Protein AF-A0A7C4VN11-F1 (afdb_monomer_lite)

Secondary structure (DSSP, 8-state):
-PPPPHHHHHHHHHHHHHHHHHTT-HHHHHHHHHHHGGGGGS-THHHHHHGGGG--TTS-HHHHHHHHHSHHHHHHHHHHHH-GGG---SPPP----

Structure (mmCIF, N/CA/C/O backbone):
data_AF-A0A7C4VN11-F1
#
_entry.id   AF-A0A7C4VN11-F1
#
loop_
_atom_site.group_PDB
_atom_site.id
_atom_site.type_symbol
_atom_site.label_atom_id
_atom_site.label_alt_id
_atom_site.label_comp_id
_atom_site.label_asym_id
_atom_site.label_entity_id
_atom_site.label_seq_id
_atom_site.pdbx_PDB_ins_code
_atom_site.Cartn_x
_atom_site.Cartn_y
_atom_site.Cartn_z
_atom_site.occupancy
_atom_site.B_iso_or_equiv
_atom_site.auth_seq_id
_atom_site.auth_comp_id
_atom_site.auth_asym_id
_atom_site.auth_atom_id
_atom_site.pdbx_PDB_model_num
ATOM 1 N N . MET A 1 1 ? 18.620 10.778 5.857 1.00 48.56 1 MET A N 1
ATOM 2 C CA . MET A 1 1 ? 17.554 10.151 5.047 1.00 48.56 1 MET A CA 1
ATOM 3 C C . MET A 1 1 ? 16.344 11.067 5.097 1.00 48.56 1 MET A C 1
ATOM 5 O O . MET A 1 1 ? 15.922 11.420 6.187 1.00 48.56 1 MET A O 1
ATOM 9 N N . GLU A 1 2 ? 15.859 11.517 3.946 1.00 55.81 2 GLU A N 1
ATOM 10 C CA . GLU A 1 2 ? 14.733 12.455 3.830 1.00 55.81 2 GLU A CA 1
ATOM 11 C C . GLU A 1 2 ? 13.413 11.759 4.211 1.00 55.81 2 GLU A C 1
ATOM 13 O O . GLU A 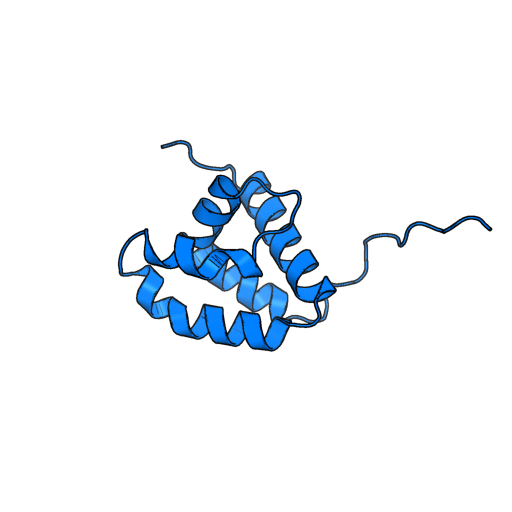1 2 ? 13.086 10.709 3.641 1.00 55.81 2 GLU A O 1
ATOM 18 N N . ASN A 1 3 ? 12.705 12.304 5.206 1.00 67.19 3 ASN A N 1
ATOM 19 C CA . ASN A 1 3 ? 11.386 11.833 5.631 1.00 67.19 3 ASN A CA 1
ATOM 20 C C . ASN A 1 3 ? 10.320 12.413 4.692 1.00 67.19 3 ASN A C 1
ATOM 22 O O . ASN A 1 3 ? 10.240 13.627 4.544 1.00 67.19 3 ASN A O 1
ATOM 26 N N . LEU A 1 4 ? 9.505 11.547 4.082 1.00 80.38 4 LEU A N 1
ATOM 27 C CA . LEU A 1 4 ? 8.309 11.953 3.334 1.00 80.38 4 LEU A CA 1
ATOM 28 C C . LEU A 1 4 ? 7.324 12.660 4.269 1.00 80.38 4 LEU A C 1
ATOM 30 O O . LEU A 1 4 ? 7.117 12.201 5.397 1.00 80.38 4 LEU A O 1
ATOM 34 N N . SER A 1 5 ? 6.678 13.722 3.787 1.00 88.38 5 SER A N 1
ATOM 35 C CA . SER A 1 5 ? 5.554 14.315 4.511 1.00 88.38 5 SER A CA 1
ATOM 36 C C . SER A 1 5 ? 4.376 13.334 4.591 1.00 88.38 5 SER A C 1
ATOM 38 O O . SER A 1 5 ? 4.266 12.373 3.816 1.00 88.38 5 SER A O 1
ATOM 40 N N . GLN A 1 6 ? 3.471 13.568 5.544 1.00 87.75 6 GLN A N 1
ATOM 41 C CA . GLN A 1 6 ? 2.260 12.759 5.690 1.00 87.75 6 GLN A CA 1
ATOM 42 C C . GLN A 1 6 ? 1.377 12.839 4.434 1.00 87.75 6 GLN A C 1
ATOM 44 O O . GLN A 1 6 ? 0.888 11.814 3.965 1.00 87.75 6 GLN A O 1
ATOM 49 N N . GLU A 1 7 ? 1.250 14.029 3.841 1.00 89.25 7 GLU A N 1
ATOM 50 C CA . GLU A 1 7 ? 0.466 14.253 2.622 1.00 89.25 7 GLU A CA 1
ATOM 51 C C . GLU A 1 7 ? 1.038 13.481 1.420 1.00 89.25 7 GLU A C 1
ATOM 53 O O . GLU A 1 7 ? 0.306 12.824 0.679 1.00 89.25 7 GLU A O 1
ATOM 58 N N . GLU A 1 8 ? 2.358 13.513 1.223 1.00 89.31 8 GLU A N 1
ATOM 59 C CA . GLU A 1 8 ? 3.008 12.764 0.141 1.00 89.31 8 GLU A CA 1
ATOM 60 C C . GLU A 1 8 ? 2.883 11.254 0.336 1.00 89.31 8 GLU A C 1
ATOM 62 O O . GLU A 1 8 ? 2.627 10.520 -0.622 1.00 89.31 8 GLU A O 1
ATOM 67 N N . THR A 1 9 ? 3.028 10.792 1.581 1.00 90.75 9 THR A N 1
ATOM 68 C CA . THR A 1 9 ? 2.842 9.384 1.944 1.00 90.75 9 THR A CA 1
ATOM 69 C C . THR A 1 9 ? 1.431 8.923 1.584 1.00 90.75 9 THR A C 1
ATOM 71 O O . THR A 1 9 ? 1.266 7.902 0.916 1.00 90.75 9 THR A O 1
ATOM 74 N N . GLU A 1 10 ? 0.415 9.704 1.950 1.00 92.12 10 GLU A N 1
ATOM 75 C CA . GLU A 1 10 ? -0.979 9.398 1.642 1.00 92.12 10 GLU A CA 1
ATOM 76 C C . GLU A 1 10 ? -1.256 9.389 0.131 1.00 92.12 10 GLU A C 1
ATOM 78 O O . GLU A 1 10 ? -1.897 8.463 -0.374 1.00 92.12 10 GLU A O 1
ATOM 83 N N . LYS A 1 11 ? -0.717 10.360 -0.622 1.00 91.62 11 LYS A N 1
ATOM 84 C CA . LYS A 1 11 ? -0.818 10.384 -2.092 1.00 91.62 11 LYS A CA 1
ATOM 85 C C . LYS A 1 11 ? -0.256 9.109 -2.720 1.00 91.62 11 LYS A C 1
ATOM 87 O O . LYS A 1 11 ? -0.865 8.557 -3.636 1.00 91.62 11 LYS A O 1
ATOM 92 N N . ILE A 1 12 ? 0.893 8.633 -2.245 1.00 91.19 12 ILE A N 1
ATOM 93 C CA . ILE A 1 12 ? 1.517 7.404 -2.752 1.00 91.19 12 ILE A CA 1
ATOM 94 C C . ILE A 1 12 ? 0.672 6.177 -2.391 1.00 91.19 12 ILE A C 1
ATOM 96 O O . ILE A 1 12 ? 0.419 5.347 -3.263 1.00 91.19 12 ILE A O 1
ATOM 100 N N . ILE A 1 13 ? 0.190 6.082 -1.148 1.00 92.19 13 ILE A N 1
ATOM 101 C CA . ILE A 1 13 ? -0.711 5.007 -0.700 1.00 92.19 13 ILE A CA 1
ATOM 102 C C . ILE A 1 13 ? -1.950 4.932 -1.597 1.00 92.19 13 ILE A C 1
ATOM 104 O O . ILE A 1 13 ? -2.288 3.854 -2.086 1.00 92.19 13 ILE A O 1
ATOM 108 N N . ASN A 1 14 ? -2.600 6.067 -1.862 1.00 92.44 14 ASN A N 1
ATOM 109 C CA . ASN A 1 14 ? -3.797 6.108 -2.700 1.00 92.44 14 ASN A CA 1
ATOM 110 C C . ASN A 1 14 ? -3.496 5.650 -4.135 1.00 92.44 14 ASN A C 1
ATOM 112 O O . ASN A 1 14 ? -4.226 4.815 -4.661 1.00 92.44 14 ASN A O 1
ATOM 116 N N . LYS A 1 15 ? -2.371 6.080 -4.726 1.00 91.19 15 LYS A N 1
ATOM 117 C CA . LYS A 1 15 ? -1.938 5.604 -6.053 1.00 91.19 15 LYS A CA 1
ATOM 118 C C . LYS A 1 15 ? -1.695 4.094 -6.096 1.00 91.19 15 LYS A C 1
ATOM 120 O O . LYS A 1 15 ? -2.041 3.456 -7.086 1.00 91.19 15 LYS A O 1
ATOM 125 N N . ILE A 1 16 ? -1.098 3.515 -5.050 1.00 90.31 16 ILE A N 1
ATOM 126 C CA . ILE A 1 16 ? -0.898 2.059 -4.948 1.00 90.31 16 ILE A CA 1
ATOM 127 C C . ILE A 1 16 ? -2.255 1.351 -4.915 1.00 90.31 16 ILE A C 1
ATOM 129 O O . ILE A 1 16 ? -2.478 0.413 -5.677 1.00 90.31 16 ILE A O 1
ATOM 133 N N . VAL A 1 17 ? -3.181 1.822 -4.077 1.00 92.06 17 VAL A N 1
ATOM 134 C CA . VAL A 1 17 ? -4.528 1.247 -3.944 1.00 92.06 17 VAL A CA 1
ATOM 135 C C . VAL A 1 17 ? -5.300 1.322 -5.264 1.00 92.06 17 VAL A C 1
ATOM 137 O O . VAL A 1 17 ? -5.873 0.323 -5.696 1.00 92.06 17 VAL A O 1
ATOM 140 N N . GLU A 1 18 ? -5.296 2.477 -5.929 1.00 91.75 18 GLU A N 1
ATOM 141 C CA . GLU A 1 18 ? -5.933 2.671 -7.236 1.00 91.75 18 GLU A CA 1
ATOM 142 C C . GLU A 1 18 ? -5.331 1.756 -8.301 1.00 91.75 18 GLU A C 1
ATOM 144 O O . GLU A 1 18 ? -6.066 1.101 -9.041 1.00 91.75 18 GLU A O 1
ATOM 149 N N . TYR A 1 19 ? -4.001 1.659 -8.349 1.00 90.25 19 TYR A N 1
ATOM 150 C CA . TYR A 1 19 ? -3.310 0.784 -9.285 1.00 90.25 19 TYR A CA 1
ATOM 151 C C . TYR A 1 19 ? -3.700 -0.683 -9.071 1.00 90.25 19 TYR A C 1
ATOM 153 O O . TYR A 1 19 ? -4.126 -1.347 -10.015 1.00 90.25 19 TYR A O 1
ATOM 161 N N . VAL A 1 20 ? -3.644 -1.174 -7.833 1.00 90.38 20 VAL A N 1
ATOM 162 C CA . VAL A 1 20 ? -4.008 -2.556 -7.486 1.00 90.38 20 VAL A CA 1
ATOM 163 C C . VAL A 1 20 ? -5.471 -2.857 -7.837 1.00 90.38 20 VAL A C 1
ATOM 165 O O . VAL A 1 20 ? -5.751 -3.896 -8.440 1.00 90.38 20 VAL A O 1
ATOM 168 N N . ARG A 1 21 ? -6.394 -1.929 -7.549 1.00 90.25 21 ARG A N 1
ATOM 169 C CA . ARG A 1 21 ? -7.812 -2.053 -7.928 1.00 90.25 21 ARG A CA 1
ATOM 170 C C . ARG A 1 21 ? -8.024 -2.049 -9.437 1.00 90.25 21 ARG A C 1
ATOM 172 O O . ARG A 1 21 ? -8.786 -2.861 -9.953 1.00 90.25 21 ARG A O 1
ATOM 179 N N . SER A 1 22 ? -7.306 -1.198 -10.174 1.00 89.81 22 SER A N 1
ATOM 180 C CA . SER A 1 22 ? -7.377 -1.167 -11.644 1.00 89.81 22 SER A CA 1
ATOM 181 C C . SER A 1 22 ? -6.992 -2.510 -12.276 1.00 89.81 22 SER A C 1
ATOM 183 O O . SER A 1 22 ? -7.472 -2.860 -13.354 1.00 89.81 22 SER A O 1
ATOM 185 N N . LYS A 1 23 ? -6.149 -3.284 -11.583 1.00 88.25 23 LYS A N 1
ATOM 186 C CA . LYS A 1 23 ? -5.701 -4.615 -11.993 1.00 88.25 23 LYS A CA 1
ATOM 187 C C . LYS A 1 23 ? -6.599 -5.750 -11.489 1.00 88.25 23 LYS A C 1
ATOM 189 O O . LYS A 1 23 ? -6.420 -6.869 -11.958 1.00 88.25 23 LYS A O 1
ATOM 194 N N . LYS A 1 24 ? -7.571 -5.484 -10.604 1.00 89.94 24 LYS A N 1
ATOM 195 C CA . LYS A 1 24 ? -8.480 -6.483 -9.999 1.00 89.94 24 LYS A CA 1
ATOM 196 C C . LYS A 1 24 ? -7.743 -7.637 -9.297 1.00 89.94 24 LYS A C 1
ATOM 198 O O . LYS A 1 24 ? -8.147 -8.796 -9.390 1.00 89.94 24 LYS A O 1
ATOM 203 N N . ILE A 1 25 ? -6.620 -7.325 -8.646 1.00 89.75 25 ILE A N 1
ATOM 204 C CA . ILE A 1 25 ? -5.751 -8.290 -7.946 1.00 89.75 25 ILE A CA 1
ATOM 205 C C . ILE A 1 25 ? -5.701 -8.045 -6.431 1.00 89.75 25 ILE A C 1
ATOM 207 O O . ILE A 1 25 ? -4.787 -8.518 -5.761 1.00 89.75 25 ILE A O 1
ATOM 211 N N . GLU A 1 26 ? -6.669 -7.321 -5.866 1.00 91.50 26 GLU A N 1
ATOM 212 C CA . GLU A 1 26 ? -6.690 -6.902 -4.460 1.00 91.50 26 GLU A CA 1
ATOM 213 C C . GLU A 1 26 ? -6.496 -8.084 -3.510 1.00 91.50 26 GLU A C 1
ATOM 215 O O . GLU A 1 26 ? -5.676 -8.005 -2.603 1.00 91.50 26 GLU A O 1
ATOM 220 N N . GLY A 1 27 ? -7.194 -9.201 -3.742 1.00 89.88 27 GLY A N 1
ATOM 221 C CA . GLY A 1 27 ? -7.082 -10.397 -2.901 1.00 89.88 27 GLY A CA 1
ATOM 222 C C . GLY A 1 27 ? -5.674 -11.001 -2.894 1.00 89.88 27 GLY A C 1
ATOM 223 O O . GLY A 1 27 ? -5.158 -11.337 -1.830 1.00 89.88 27 GLY A O 1
ATOM 224 N N . LEU A 1 28 ? -5.027 -11.076 -4.063 1.00 88.50 28 LEU A N 1
ATOM 225 C CA . LEU A 1 28 ? -3.650 -11.562 -4.193 1.00 88.50 28 LEU A CA 1
ATOM 226 C C . LEU A 1 28 ? -2.665 -10.622 -3.488 1.00 88.50 28 LEU A C 1
ATOM 228 O O . LEU A 1 28 ? -1.777 -11.075 -2.769 1.00 88.50 28 LEU A O 1
ATOM 232 N N . VAL A 1 29 ? -2.852 -9.313 -3.666 1.00 88.19 29 VAL A N 1
ATOM 233 C CA . VAL A 1 29 ? -2.038 -8.284 -3.013 1.00 88.19 29 VAL A CA 1
ATOM 234 C C . VAL A 1 29 ? -2.197 -8.331 -1.500 1.00 88.19 29 VAL A C 1
ATOM 236 O O . VAL A 1 29 ? -1.197 -8.350 -0.794 1.00 88.19 29 VAL A O 1
ATOM 239 N N . ILE A 1 30 ? -3.427 -8.390 -0.990 1.00 90.19 30 ILE A N 1
ATOM 240 C CA . ILE A 1 30 ? -3.702 -8.478 0.446 1.00 90.19 30 ILE A CA 1
ATOM 241 C C . ILE A 1 30 ? -3.031 -9.719 1.029 1.00 90.19 30 ILE A C 1
ATOM 243 O O . ILE A 1 30 ? -2.294 -9.591 2.002 1.00 90.19 30 ILE A O 1
ATOM 247 N N . PHE A 1 31 ? -3.230 -10.892 0.417 1.00 88.19 31 PHE A N 1
ATOM 248 C CA . PHE A 1 31 ? -2.600 -12.136 0.861 1.00 88.19 31 PHE A CA 1
ATOM 249 C C . PHE A 1 31 ? -1.074 -12.004 0.931 1.00 88.19 31 PHE A C 1
ATOM 251 O O . PHE A 1 31 ? -0.460 -12.344 1.943 1.00 88.19 31 PHE A O 1
ATOM 258 N N . PHE A 1 32 ? -0.463 -11.447 -0.118 1.00 85.19 32 PHE A N 1
ATOM 259 C CA . PHE A 1 32 ? 0.976 -11.231 -0.160 1.00 85.19 32 PHE A CA 1
ATOM 260 C C . PHE A 1 32 ? 1.444 -10.277 0.947 1.00 85.19 32 PHE A C 1
ATOM 262 O O . PHE A 1 32 ? 2.331 -10.630 1.723 1.00 85.19 32 PHE A O 1
ATOM 269 N N . LEU A 1 33 ? 0.821 -9.101 1.070 1.00 84.31 33 LEU A N 1
ATOM 270 C CA . LEU A 1 33 ? 1.184 -8.103 2.077 1.00 84.31 33 LEU A CA 1
ATOM 271 C C . LEU A 1 33 ? 0.994 -8.639 3.502 1.00 84.31 33 LEU A C 1
ATOM 273 O O . LEU A 1 33 ? 1.830 -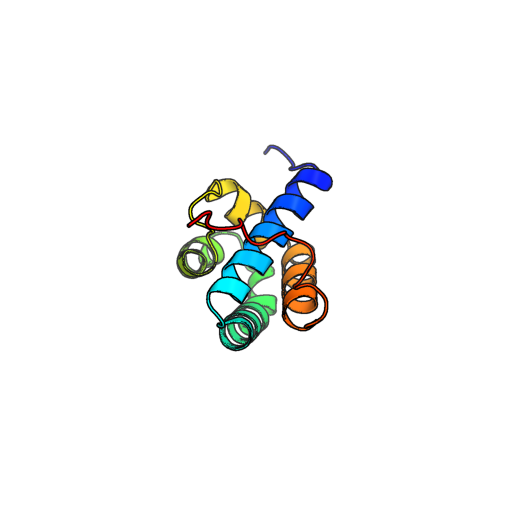8.383 4.363 1.00 84.31 33 LEU A O 1
ATOM 277 N N . GLU A 1 34 ? -0.056 -9.425 3.756 1.00 85.38 34 GLU A N 1
ATOM 278 C CA . GLU A 1 34 ? -0.269 -10.092 5.044 1.00 85.38 34 GLU A CA 1
ATOM 279 C C . GLU A 1 34 ? 0.794 -11.151 5.344 1.00 85.38 34 GLU A C 1
ATOM 281 O O . GLU A 1 34 ? 1.256 -11.222 6.483 1.00 85.38 34 GLU A O 1
ATOM 286 N N . SER A 1 35 ? 1.245 -11.907 4.337 1.00 81.81 35 SER A N 1
ATOM 287 C CA . SER A 1 35 ? 2.317 -12.899 4.500 1.00 81.81 35 SER A CA 1
ATOM 288 C C . SER A 1 35 ? 3.668 -12.268 4.858 1.00 81.81 35 SER A C 1
ATOM 290 O O . SER A 1 35 ? 4.458 -12.875 5.581 1.00 81.81 35 SER A O 1
ATOM 292 N N . ILE A 1 36 ? 3.914 -11.028 4.411 1.00 74.50 36 ILE A N 1
ATOM 293 C CA . ILE A 1 36 ? 5.160 -10.297 4.681 1.00 74.50 36 ILE A CA 1
ATOM 294 C C . ILE A 1 36 ? 5.070 -9.324 5.861 1.00 74.50 36 ILE A C 1
ATOM 296 O O . ILE A 1 36 ? 6.096 -8.776 6.262 1.00 74.50 36 ILE A O 1
ATOM 300 N N . LYS A 1 37 ? 3.896 -9.144 6.488 1.00 71.88 37 LYS A N 1
ATOM 301 C CA . LYS A 1 37 ? 3.766 -8.349 7.726 1.00 71.88 37 LYS A CA 1
ATOM 302 C C . LYS A 1 37 ? 4.816 -8.718 8.788 1.00 71.88 37 LYS A C 1
ATOM 304 O O . LYS A 1 37 ? 5.419 -7.784 9.324 1.00 71.88 37 LYS A O 1
ATOM 309 N N . PRO A 1 38 ? 5.104 -10.008 9.073 1.00 66.44 38 PRO A N 1
ATOM 310 C CA . PRO A 1 38 ? 6.136 -10.392 10.042 1.00 66.44 38 PRO A CA 1
ATOM 311 C C . PRO A 1 38 ? 7.554 -10.011 9.590 1.00 66.44 38 PRO A C 1
ATOM 313 O O . PRO A 1 38 ? 8.407 -9.691 10.413 1.00 66.44 38 PRO A O 1
ATOM 316 N N . LEU A 1 39 ? 7.796 -10.009 8.276 1.00 62.06 39 LEU A N 1
ATOM 317 C CA . LEU A 1 39 ? 9.087 -9.716 7.647 1.00 62.06 39 LEU A CA 1
ATOM 318 C C . LEU A 1 39 ? 9.422 -8.220 7.642 1.00 62.06 39 LEU A C 1
ATOM 320 O O . LEU A 1 39 ? 10.592 -7.874 7.551 1.00 62.06 39 LEU A O 1
ATOM 324 N N . SER A 1 40 ? 8.442 -7.332 7.843 1.00 55.38 40 SER A N 1
ATOM 325 C CA . SER A 1 40 ? 8.682 -5.894 8.083 1.00 55.38 40 SER A CA 1
ATOM 326 C C . SER A 1 40 ? 9.588 -5.632 9.300 1.00 55.38 40 SER A C 1
ATOM 328 O O . SER A 1 40 ? 10.170 -4.557 9.414 1.00 55.38 40 SER A O 1
ATOM 330 N N . PHE A 1 41 ? 9.714 -6.606 10.211 1.00 54.69 41 PHE A N 1
ATOM 331 C CA . PHE A 1 41 ? 10.650 -6.577 11.339 1.00 54.69 41 PHE A CA 1
ATOM 332 C C . PHE A 1 41 ? 12.102 -6.887 10.921 1.00 54.69 41 PHE A C 1
ATOM 334 O O . PHE A 1 41 ? 13.045 -6.488 11.599 1.00 54.69 41 PHE A O 1
ATOM 341 N N . ILE A 1 42 ? 12.297 -7.569 9.787 1.00 56.69 42 ILE A N 1
ATOM 342 C CA . ILE A 1 42 ? 13.588 -8.036 9.272 1.00 56.69 42 ILE A CA 1
ATOM 343 C C . ILE A 1 42 ? 13.968 -7.171 8.057 1.00 56.69 42 ILE A C 1
ATOM 345 O O . ILE A 1 42 ? 13.761 -7.538 6.908 1.00 56.69 42 ILE A O 1
ATOM 349 N N . GLY A 1 43 ? 14.471 -5.969 8.346 1.00 53.03 43 GLY A N 1
ATOM 350 C CA . GLY A 1 43 ? 15.308 -5.111 7.492 1.00 53.03 43 GLY A CA 1
ATOM 351 C C . GLY A 1 43 ? 15.113 -5.106 5.961 1.00 53.03 43 GLY A C 1
ATOM 352 O O . GLY A 1 43 ? 15.682 -5.924 5.247 1.00 53.03 43 GLY A O 1
ATOM 353 N N . GLY A 1 44 ? 14.474 -4.044 5.456 1.00 59.47 44 GLY A N 1
ATOM 354 C CA . GLY A 1 44 ? 14.972 -3.194 4.355 1.00 59.47 44 GLY A CA 1
ATOM 355 C C . GLY A 1 44 ? 14.981 -3.717 2.911 1.00 59.47 44 GLY A C 1
ATOM 356 O O . GLY A 1 44 ? 14.473 -3.018 2.033 1.00 59.47 44 GLY A O 1
ATOM 357 N N . GLU A 1 45 ? 15.553 -4.892 2.646 1.00 58.81 45 GLU A N 1
ATOM 358 C CA . GLU A 1 45 ? 15.981 -5.294 1.292 1.00 58.81 45 GLU A CA 1
ATOM 359 C C . GLU A 1 45 ? 15.028 -6.268 0.593 1.00 58.81 45 GLU A C 1
ATOM 361 O O . GLU A 1 45 ? 14.887 -6.226 -0.631 1.00 58.81 45 GLU A O 1
ATOM 366 N N . LEU A 1 46 ? 14.314 -7.115 1.341 1.00 60.38 46 LEU A N 1
ATOM 367 C CA . LEU A 1 46 ? 13.387 -8.078 0.735 1.00 60.38 46 LEU A CA 1
ATOM 368 C C . LEU A 1 46 ? 12.218 -7.383 0.041 1.00 60.38 46 LEU A C 1
ATOM 370 O O . LEU A 1 46 ? 11.806 -7.809 -1.033 1.00 60.38 46 LEU A O 1
ATOM 374 N N . ILE A 1 47 ? 11.732 -6.276 0.607 1.00 62.97 47 ILE A N 1
ATOM 375 C CA . ILE A 1 47 ? 10.612 -5.519 0.049 1.00 62.97 47 ILE A CA 1
ATOM 376 C C . ILE A 1 47 ? 10.938 -5.117 -1.404 1.00 62.97 47 ILE A C 1
ATOM 378 O O . ILE A 1 47 ? 10.195 -5.495 -2.302 1.00 62.97 47 ILE A O 1
ATOM 382 N N . SER A 1 48 ? 12.102 -4.523 -1.692 1.00 63.50 48 SER A N 1
ATOM 383 C CA . SER A 1 48 ? 12.510 -4.131 -3.058 1.00 63.50 48 SER A CA 1
ATOM 384 C C . SER A 1 48 ? 12.403 -5.227 -4.133 1.00 63.50 48 SER A C 1
ATOM 386 O O . SER A 1 48 ? 12.096 -4.898 -5.276 1.00 63.50 48 SER A O 1
ATOM 388 N N . TYR A 1 49 ? 12.600 -6.506 -3.793 1.00 64.06 49 TYR A N 1
ATOM 389 C CA . TYR A 1 49 ? 12.502 -7.615 -4.755 1.00 64.06 49 TYR A CA 1
ATOM 390 C C . TYR A 1 49 ? 11.059 -8.012 -5.087 1.00 64.06 49 TYR A C 1
ATOM 392 O O . TYR A 1 49 ? 10.774 -8.422 -6.210 1.00 64.06 49 TYR A O 1
ATOM 400 N N . TYR A 1 50 ? 10.135 -7.864 -4.137 1.00 64.25 50 TYR A N 1
ATOM 401 C CA . TYR A 1 50 ? 8.731 -8.249 -4.310 1.00 64.25 50 TYR A CA 1
ATOM 402 C C . TYR A 1 50 ? 7.824 -7.091 -4.746 1.00 64.25 50 TYR A C 1
ATOM 404 O O . TYR A 1 50 ? 6.662 -7.300 -5.094 1.00 64.25 50 TYR A O 1
ATOM 412 N N . LEU A 1 51 ? 8.353 -5.865 -4.765 1.00 68.06 51 LEU A N 1
ATOM 413 C CA . LEU A 1 51 ? 7.600 -4.662 -5.097 1.00 68.06 51 LEU A CA 1
ATOM 414 C C . LEU A 1 51 ? 7.161 -4.411 -6.548 1.00 68.06 51 LEU A C 1
ATOM 416 O O . LEU A 1 51 ? 6.222 -3.624 -6.703 1.00 68.06 51 LEU A O 1
ATOM 420 N N . PRO A 1 52 ? 7.736 -5.022 -7.605 1.00 67.56 52 PRO A N 1
ATOM 421 C CA . PRO A 1 52 ? 7.386 -4.674 -8.985 1.00 67.56 52 PRO A CA 1
ATOM 422 C C . PRO A 1 52 ? 5.889 -4.742 -9.309 1.00 67.56 52 PRO A C 1
ATOM 424 O O . PRO A 1 52 ? 5.39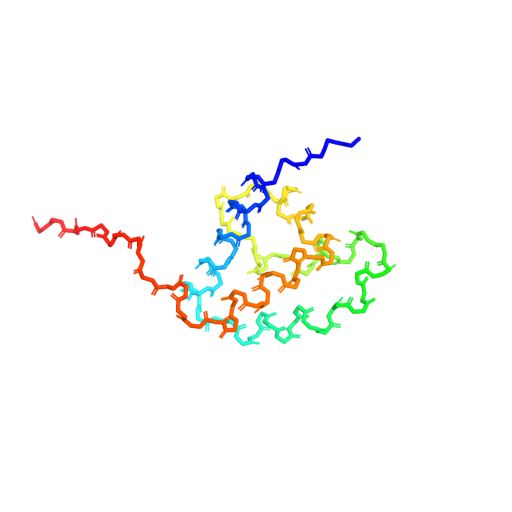3 -3.932 -10.087 1.00 67.56 52 PRO A O 1
ATOM 427 N N . ILE A 1 53 ? 5.145 -5.653 -8.676 1.00 66.69 53 ILE A N 1
ATOM 428 C CA . ILE A 1 53 ? 3.699 -5.798 -8.889 1.00 66.69 53 ILE A CA 1
ATOM 429 C C . ILE A 1 53 ? 2.866 -4.678 -8.240 1.00 66.69 53 ILE A C 1
ATOM 431 O O . ILE A 1 53 ? 1.715 -4.480 -8.622 1.00 66.69 53 ILE A O 1
ATOM 435 N N . PHE A 1 54 ? 3.435 -3.923 -7.295 1.00 66.81 54 PHE A N 1
ATOM 436 C CA . PHE A 1 54 ? 2.761 -2.829 -6.585 1.00 66.81 54 PHE A CA 1
ATOM 437 C C . PHE A 1 54 ? 3.173 -1.441 -7.068 1.00 66.81 54 PHE A C 1
ATOM 439 O O . PHE A 1 54 ? 2.598 -0.465 -6.599 1.00 66.81 54 PHE A O 1
ATOM 446 N N . LEU A 1 55 ? 4.163 -1.330 -7.959 1.00 75.94 55 LEU A N 1
ATOM 447 C CA . LEU A 1 55 ? 4.669 -0.051 -8.453 1.00 75.94 55 LEU A CA 1
ATOM 448 C C . LEU A 1 55 ? 3.719 0.531 -9.509 1.00 75.94 55 LEU A C 1
ATOM 450 O O . LEU A 1 55 ? 3.678 0.020 -10.631 1.00 75.94 55 LEU A O 1
ATOM 454 N N . PRO A 1 56 ? 2.985 1.623 -9.210 1.00 75.19 56 PRO A N 1
ATOM 455 C CA . PRO A 1 56 ? 2.255 2.327 -10.249 1.00 75.19 56 PRO A CA 1
ATOM 456 C C . PRO A 1 56 ? 3.274 2.874 -11.264 1.00 75.19 56 PRO A C 1
ATOM 458 O O . PRO A 1 56 ? 4.280 3.450 -10.839 1.00 75.19 56 PRO A O 1
ATOM 461 N N . PRO A 1 57 ? 3.026 2.767 -12.582 1.00 71.19 57 PRO A N 1
ATOM 462 C CA . PRO A 1 57 ? 3.994 3.154 -13.615 1.00 71.19 57 PRO A CA 1
ATOM 463 C C . PRO A 1 57 ? 4.485 4.606 -13.520 1.00 71.19 57 PRO A C 1
ATOM 465 O O . PRO A 1 57 ? 5.564 4.933 -13.999 1.00 71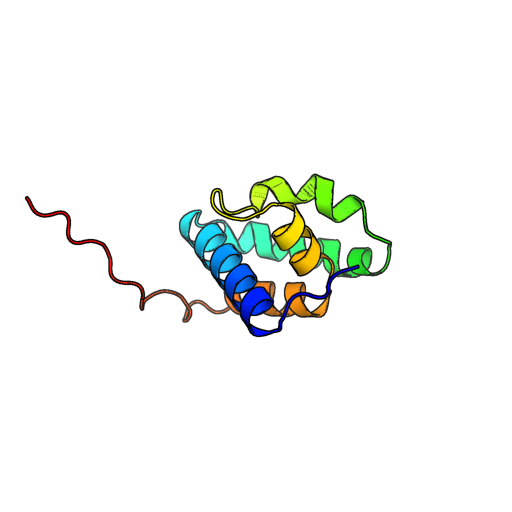.19 57 PRO A O 1
ATOM 468 N N . THR A 1 58 ? 3.687 5.486 -12.911 1.00 65.06 58 THR A N 1
ATOM 469 C CA . THR A 1 58 ? 3.955 6.925 -12.778 1.00 65.06 58 THR A CA 1
ATOM 470 C C . THR A 1 58 ? 4.598 7.311 -11.442 1.00 65.06 58 THR A C 1
ATOM 472 O O . THR A 1 58 ? 4.795 8.497 -11.173 1.00 65.06 58 THR A O 1
ATOM 475 N N . SER A 1 59 ? 4.908 6.341 -10.580 1.00 68.56 59 SER A N 1
ATOM 476 C CA . SER A 1 59 ? 5.456 6.593 -9.248 1.00 68.56 59 SER A CA 1
ATOM 477 C C . SER A 1 59 ? 6.968 6.389 -9.212 1.00 68.56 59 SER A C 1
ATOM 479 O O . SER A 1 59 ? 7.500 5.431 -9.764 1.00 68.56 59 SER A O 1
ATOM 481 N N . ASN A 1 60 ? 7.671 7.266 -8.491 1.00 80.81 60 ASN A N 1
ATOM 482 C CA . ASN A 1 60 ? 9.087 7.070 -8.200 1.00 80.81 60 ASN A CA 1
ATOM 483 C C . ASN A 1 60 ? 9.249 5.811 -7.331 1.00 80.81 60 ASN A C 1
ATOM 485 O O . ASN A 1 60 ? 8.794 5.787 -6.183 1.00 80.81 60 ASN A O 1
ATOM 489 N N . ALA A 1 61 ? 9.895 4.778 -7.878 1.00 77.06 61 ALA A N 1
ATOM 490 C CA . ALA A 1 61 ? 10.032 3.481 -7.227 1.00 77.06 61 ALA A CA 1
ATOM 491 C C . ALA A 1 61 ? 10.660 3.582 -5.832 1.00 77.06 61 ALA A C 1
ATOM 493 O O . ALA A 1 61 ? 10.183 2.938 -4.902 1.00 77.06 61 ALA A O 1
ATOM 494 N N . ASN A 1 62 ? 11.639 4.471 -5.644 1.00 79.94 62 ASN A N 1
ATOM 495 C CA . ASN A 1 62 ? 12.278 4.684 -4.345 1.00 79.94 62 ASN A CA 1
ATOM 496 C C . ASN A 1 62 ? 11.304 5.250 -3.305 1.00 79.94 62 ASN A C 1
ATOM 498 O O . ASN A 1 62 ? 11.387 4.899 -2.130 1.00 79.94 62 ASN A O 1
ATOM 502 N N . LEU A 1 63 ? 10.365 6.108 -3.716 1.00 83.19 63 LEU A N 1
ATOM 503 C CA . LEU A 1 63 ? 9.353 6.651 -2.807 1.00 83.19 63 LEU A CA 1
ATOM 504 C C . LEU A 1 63 ? 8.313 5.593 -2.440 1.00 83.19 63 LEU A C 1
ATOM 506 O O . LEU A 1 63 ? 7.943 5.482 -1.276 1.00 83.19 63 LEU A O 1
ATOM 510 N N . VAL A 1 64 ? 7.892 4.774 -3.407 1.00 82.81 64 VAL A N 1
ATOM 511 C CA . VAL A 1 64 ? 6.981 3.649 -3.150 1.00 82.81 64 VAL A CA 1
ATOM 512 C C . VAL A 1 64 ? 7.625 2.632 -2.207 1.00 82.81 64 VAL A C 1
ATOM 514 O O . VAL A 1 64 ? 6.993 2.224 -1.236 1.00 82.81 64 VAL A O 1
ATOM 517 N N . ILE A 1 65 ? 8.900 2.293 -2.427 1.00 80.62 65 ILE A N 1
ATOM 518 C CA . ILE A 1 65 ? 9.682 1.427 -1.534 1.00 80.62 65 ILE A CA 1
ATOM 519 C C . ILE A 1 65 ? 9.699 2.000 -0.112 1.00 80.62 65 ILE A C 1
ATOM 521 O O . ILE A 1 65 ? 9.348 1.294 0.831 1.00 80.62 65 ILE A O 1
ATOM 525 N N . LYS A 1 66 ? 10.035 3.287 0.052 1.00 81.94 66 LYS A N 1
ATOM 526 C CA . LYS A 1 66 ? 10.048 3.952 1.367 1.00 81.94 66 LYS A CA 1
ATOM 527 C C . LYS A 1 66 ? 8.690 3.906 2.069 1.00 81.94 66 LYS A C 1
ATOM 529 O O . LYS A 1 66 ? 8.638 3.705 3.280 1.00 81.94 66 LYS A O 1
ATOM 534 N N . VAL A 1 67 ? 7.595 4.099 1.331 1.00 86.06 67 VAL A N 1
ATOM 535 C CA . VAL A 1 67 ? 6.239 4.005 1.890 1.00 86.06 67 VAL A CA 1
ATOM 536 C C . VAL A 1 67 ? 5.964 2.585 2.374 1.00 86.06 67 VAL A C 1
ATOM 538 O O . VAL A 1 67 ? 5.508 2.420 3.500 1.00 86.06 67 VAL A O 1
ATOM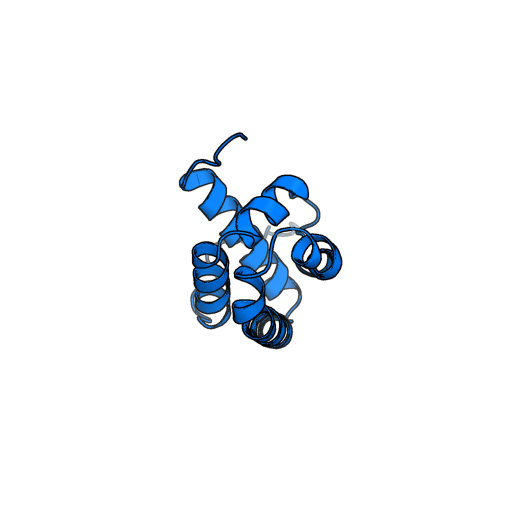 541 N N . LEU A 1 68 ? 6.300 1.572 1.577 1.00 82.06 68 LEU A N 1
ATOM 542 C CA . LEU A 1 68 ? 6.023 0.164 1.876 1.00 82.06 68 LEU A CA 1
ATOM 543 C C . LEU A 1 68 ? 6.942 -0.433 2.954 1.00 82.06 68 LEU A C 1
ATOM 545 O O . LEU A 1 68 ? 6.591 -1.439 3.559 1.00 82.06 68 LEU A O 1
ATOM 549 N N . GLN A 1 69 ? 8.080 0.199 3.254 1.00 79.69 69 GLN A N 1
ATOM 550 C CA . GLN A 1 69 ? 8.951 -0.183 4.374 1.00 79.69 69 GLN A CA 1
ATOM 551 C C . GLN A 1 69 ? 8.340 0.105 5.754 1.00 79.69 69 GLN A C 1
ATOM 553 O O . GLN A 1 69 ? 8.722 -0.533 6.735 1.00 79.69 69 GLN A O 1
ATOM 558 N N . LYS A 1 70 ? 7.402 1.055 5.862 1.00 82.50 70 LYS A N 1
ATOM 559 C CA . LYS A 1 70 ? 6.733 1.349 7.135 1.00 82.50 70 LYS A CA 1
ATOM 560 C C . LYS A 1 70 ? 5.550 0.407 7.327 1.00 82.50 70 LYS A C 1
ATOM 562 O O . LYS A 1 70 ? 4.602 0.427 6.544 1.00 82.50 70 LYS A O 1
ATOM 567 N N . ARG A 1 71 ? 5.569 -0.358 8.420 1.00 81.56 71 ARG A N 1
ATOM 568 C CA . ARG A 1 71 ? 4.485 -1.282 8.791 1.00 81.56 71 ARG A CA 1
ATOM 569 C C . ARG A 1 71 ? 3.111 -0.601 8.818 1.00 81.56 71 ARG A C 1
ATOM 571 O O . ARG A 1 71 ? 2.159 -1.148 8.277 1.00 81.56 71 ARG A O 1
ATOM 578 N N . GLU A 1 72 ? 3.027 0.592 9.397 1.00 87.06 72 GLU A N 1
ATOM 579 C CA . GLU A 1 72 ? 1.788 1.381 9.481 1.00 87.06 72 GLU A CA 1
ATOM 580 C C . GLU A 1 72 ? 1.180 1.640 8.094 1.00 87.06 72 GLU A C 1
ATOM 582 O O . GLU A 1 72 ? -0.013 1.444 7.880 1.00 87.06 72 GLU A O 1
ATOM 587 N N . ASN A 1 73 ? 2.011 1.983 7.107 1.00 88.94 73 ASN A N 1
ATOM 588 C CA . ASN A 1 73 ? 1.556 2.223 5.739 1.00 88.94 73 ASN A CA 1
ATOM 589 C C . ASN A 1 73 ? 1.051 0.940 5.067 1.00 88.94 73 ASN A C 1
ATOM 591 O O . ASN A 1 73 ? 0.076 0.988 4.320 1.00 88.94 73 ASN A O 1
ATOM 595 N N . LEU A 1 74 ? 1.691 -0.206 5.330 1.00 86.38 74 LEU A N 1
ATOM 596 C CA . LEU A 1 74 ? 1.218 -1.505 4.842 1.00 86.38 74 LEU A CA 1
ATOM 597 C C . LEU A 1 74 ? -0.161 -1.842 5.411 1.00 86.38 74 LEU A C 1
ATOM 599 O O . LEU A 1 74 ? -1.031 -2.298 4.672 1.00 86.38 74 LEU A O 1
ATOM 603 N N . GLU A 1 75 ? -0.374 -1.599 6.704 1.00 89.31 75 GLU A N 1
ATOM 604 C CA . GLU A 1 75 ? -1.670 -1.814 7.350 1.00 89.31 75 GLU A CA 1
ATOM 605 C C . GLU A 1 75 ? -2.752 -0.915 6.730 1.00 89.31 75 GLU A C 1
ATOM 607 O O . GLU A 1 75 ? -3.798 -1.430 6.329 1.00 89.31 75 GLU A O 1
ATOM 612 N N . ILE A 1 76 ? -2.452 0.370 6.505 1.00 92.31 76 ILE A N 1
ATOM 613 C CA . ILE A 1 76 ? -3.351 1.315 5.821 1.00 92.31 76 ILE A CA 1
ATOM 614 C C . ILE A 1 76 ? -3.692 0.842 4.399 1.00 92.31 76 ILE A C 1
ATOM 616 O O . ILE A 1 76 ? -4.854 0.887 3.989 1.00 92.31 76 ILE A O 1
ATOM 620 N N . ILE A 1 77 ? -2.701 0.390 3.621 1.00 91.31 77 ILE A N 1
ATOM 621 C CA . ILE A 1 77 ? -2.924 -0.108 2.253 1.00 91.31 77 ILE A CA 1
ATOM 622 C C . ILE A 1 77 ? -3.836 -1.336 2.277 1.00 91.31 77 ILE A C 1
ATOM 624 O O . ILE A 1 77 ? -4.787 -1.406 1.499 1.00 91.31 77 ILE A O 1
ATOM 628 N N . ILE A 1 78 ? -3.580 -2.290 3.173 1.00 91.25 78 ILE A N 1
ATOM 629 C CA . ILE A 1 78 ? -4.379 -3.514 3.289 1.00 91.25 78 ILE A CA 1
ATOM 630 C C . ILE A 1 78 ? -5.820 -3.191 3.680 1.00 91.25 78 ILE A C 1
ATOM 632 O O . ILE A 1 78 ? -6.740 -3.725 3.062 1.00 91.25 78 ILE A O 1
ATOM 636 N N . GLU A 1 79 ? -6.041 -2.312 4.660 1.00 93.75 79 GLU A N 1
ATOM 637 C CA . GLU A 1 79 ? -7.393 -1.876 5.025 1.00 93.75 79 GLU A CA 1
ATOM 638 C C . GLU A 1 79 ? -8.105 -1.190 3.858 1.00 93.75 79 GLU A C 1
ATOM 640 O O . GLU A 1 79 ? -9.236 -1.549 3.526 1.00 93.75 79 GLU A O 1
ATOM 645 N N . LYS A 1 80 ? -7.432 -0.261 3.168 1.00 93.88 80 LYS A N 1
ATOM 646 C CA . LYS A 1 80 ? -7.999 0.403 1.986 1.00 93.88 80 LYS A CA 1
ATOM 647 C C . LYS A 1 80 ? -8.349 -0.596 0.880 1.00 93.88 80 LYS A C 1
ATOM 649 O O . LYS A 1 80 ? -9.363 -0.410 0.214 1.00 93.88 80 LYS A O 1
ATOM 654 N N . LEU A 1 81 ? -7.556 -1.648 0.679 1.00 91.75 81 LEU A N 1
ATOM 655 C CA . LEU A 1 81 ? -7.841 -2.691 -0.313 1.00 91.75 81 LEU A CA 1
ATOM 656 C C . LEU A 1 81 ? -8.986 -3.625 0.110 1.00 91.75 81 LEU A C 1
ATOM 658 O O . LEU A 1 81 ? -9.752 -4.054 -0.751 1.00 91.75 81 LEU A O 1
ATOM 662 N N . LYS A 1 82 ? -9.138 -3.918 1.409 1.00 91.81 82 LYS A N 1
ATOM 663 C CA . LYS A 1 82 ? -10.275 -4.691 1.946 1.00 91.81 82 LYS A CA 1
ATOM 664 C C . LYS A 1 82 ? -11.593 -3.921 1.823 1.00 91.81 82 LYS A C 1
ATOM 666 O O . LYS A 1 82 ? -12.631 -4.512 1.523 1.00 91.81 82 LYS A O 1
ATOM 671 N N . ASN A 1 83 ? -11.545 -2.603 2.011 1.00 90.62 83 ASN A N 1
ATOM 672 C CA . ASN A 1 83 ? -12.711 -1.734 1.925 1.00 90.62 83 ASN A CA 1
ATOM 673 C C . ASN A 1 83 ? -13.070 -1.456 0.457 1.00 90.62 83 ASN A C 1
ATOM 675 O O . ASN A 1 83 ? -12.370 -0.735 -0.257 1.00 90.62 83 ASN A O 1
ATOM 679 N N . LYS A 1 84 ? -14.201 -2.005 -0.001 1.00 68.75 84 LYS A N 1
ATOM 680 C CA . LYS A 1 84 ? -14.708 -1.808 -1.374 1.00 68.75 84 LYS A CA 1
ATOM 681 C C . LYS A 1 84 ? -15.242 -0.394 -1.643 1.00 68.75 84 LYS A C 1
ATOM 683 O O . LYS A 1 84 ? -15.405 -0.021 -2.798 1.00 68.75 84 LYS A O 1
ATOM 688 N N . GLU A 1 85 ? -15.468 0.406 -0.604 1.00 58.38 85 GLU A N 1
ATOM 689 C CA . GLU A 1 85 ? -16.063 1.749 -0.710 1.00 58.38 85 GLU A CA 1
ATOM 690 C C . GLU A 1 85 ? -15.096 2.832 -1.215 1.00 58.38 85 GLU A C 1
ATOM 692 O O . GLU A 1 85 ? -15.516 3.931 -1.559 1.00 58.38 85 GLU A O 1
ATOM 697 N N . GLY A 1 86 ? -13.794 2.549 -1.319 1.00 50.41 86 GLY A N 1
ATOM 698 C CA . GLY A 1 86 ? -12.816 3.558 -1.738 1.00 50.41 86 GLY A CA 1
ATOM 699 C C . GLY A 1 86 ? -12.713 3.787 -3.251 1.00 50.41 86 GLY A C 1
ATOM 700 O O . GLY A 1 86 ? -11.744 4.412 -3.674 1.00 50.41 86 GLY A O 1
ATOM 701 N N . GLY A 1 87 ? -13.605 3.226 -4.071 1.00 46.91 87 GLY A N 1
ATOM 702 C CA . GLY A 1 87 ? -13.504 3.249 -5.532 1.00 46.91 87 GLY A CA 1
ATOM 703 C C . GLY A 1 87 ? -14.769 3.756 -6.215 1.00 46.91 87 GLY A C 1
ATOM 704 O O . GLY A 1 87 ? -15.517 2.941 -6.732 1.00 46.91 87 GLY A O 1
ATOM 705 N N . ALA A 1 88 ? -14.989 5.077 -6.212 1.00 46.56 88 ALA A N 1
ATOM 706 C CA . ALA A 1 88 ? -15.699 5.837 -7.258 1.00 46.56 88 ALA A CA 1
ATOM 707 C C . ALA A 1 88 ? -15.912 7.302 -6.824 1.00 46.56 88 ALA A C 1
ATOM 709 O O . ALA A 1 88 ? -17.010 7.703 -6.452 1.00 46.56 88 ALA A O 1
ATOM 710 N N . LYS A 1 89 ? -14.859 8.121 -6.887 1.00 42.22 89 LYS A N 1
ATOM 711 C CA . LYS A 1 89 ? -14.967 9.582 -7.076 1.00 42.22 89 LYS A CA 1
ATOM 712 C C . LYS A 1 89 ? -13.709 10.095 -7.789 1.00 42.22 89 LYS A C 1
ATOM 714 O O . LYS A 1 89 ? -13.015 10.988 -7.329 1.00 42.22 89 LYS A O 1
ATOM 719 N N . GLY A 1 90 ? -13.393 9.452 -8.906 1.00 41.16 90 GLY A N 1
ATOM 720 C CA . GLY A 1 90 ? -12.448 9.936 -9.902 1.00 41.16 90 GLY A CA 1
ATOM 721 C C . GLY A 1 90 ? -13.159 9.808 -11.236 1.00 41.16 90 GLY A C 1
ATOM 722 O O . GLY A 1 90 ? -13.499 8.702 -11.648 1.00 41.16 90 GLY A O 1
ATOM 723 N N . GLU A 1 91 ? -13.510 10.944 -11.813 1.00 41.66 91 GLU A N 1
ATOM 724 C CA . GLU A 1 91 ? -14.266 11.078 -13.050 1.00 41.66 91 GLU A CA 1
ATOM 725 C C . GLU A 1 91 ? -13.613 10.249 -14.162 1.00 41.66 91 GLU A C 1
ATOM 727 O O 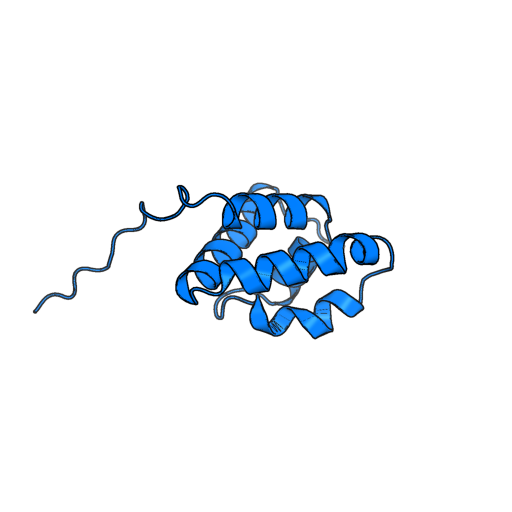. GLU A 1 91 ? -12.425 10.396 -14.453 1.00 41.66 91 GLU A O 1
ATOM 732 N N . ALA A 1 92 ? -14.385 9.358 -14.788 1.00 36.47 92 ALA A N 1
ATOM 733 C CA . ALA A 1 92 ? -13.967 8.753 -16.041 1.00 36.47 92 ALA A CA 1
ATOM 734 C C . ALA A 1 92 ? -13.795 9.884 -17.071 1.00 36.47 92 ALA A C 1
ATOM 736 O O . ALA A 1 92 ? -14.709 10.710 -17.198 1.00 36.47 92 ALA A O 1
ATOM 737 N N . PRO A 1 93 ? -12.677 9.954 -17.816 1.00 41.66 93 PRO A N 1
ATOM 738 C CA . PRO A 1 93 ? -12.590 10.883 -18.926 1.00 41.66 93 PRO A CA 1
ATOM 739 C C . PRO A 1 93 ? -13.696 10.506 -19.909 1.00 41.66 93 PRO A C 1
ATOM 741 O O . PRO A 1 93 ? -13.742 9.380 -20.409 1.00 41.66 93 PRO A O 1
ATOM 744 N N . LYS A 1 94 ? -14.620 11.442 -20.148 1.00 43.44 94 LYS A N 1
ATOM 745 C CA . LYS A 1 94 ? -15.536 11.353 -21.280 1.00 43.44 94 LYS A CA 1
ATOM 746 C C . LYS A 1 94 ? -14.660 11.259 -22.525 1.00 43.44 94 LYS A C 1
ATOM 748 O O . LYS A 1 94 ? -14.031 12.244 -22.903 1.00 43.44 94 LYS A O 1
ATOM 753 N N . LEU A 1 95 ? -14.593 10.075 -23.126 1.00 49.25 95 LEU A N 1
ATOM 754 C CA . LEU A 1 95 ? -14.220 9.967 -24.525 1.00 49.25 95 LEU A CA 1
ATOM 755 C C . LEU A 1 95 ? -15.326 10.682 -25.298 1.00 49.25 95 LEU A C 1
ATOM 757 O O . LEU A 1 95 ? -16.460 10.214 -25.350 1.00 49.25 95 LEU A O 1
ATOM 761 N N . SER A 1 96 ? -15.003 11.881 -25.769 1.00 52.03 96 SER A N 1
ATOM 762 C CA . SER A 1 96 ? -15.762 12.561 -26.806 1.00 52.03 96 SER A CA 1
ATOM 763 C C . SER A 1 96 ? -15.699 11.698 -28.065 1.00 52.03 96 SER A C 1
ATOM 765 O O . SER A 1 96 ? -14.602 11.313 -28.476 1.00 52.03 96 SER A O 1
ATOM 767 N N . GLU A 1 97 ? -16.874 11.358 -28.592 1.00 50.41 97 GLU A N 1
ATOM 768 C CA . GLU A 1 97 ? -17.073 10.756 -29.918 1.00 50.41 97 GLU A CA 1
ATOM 769 C C . GLU A 1 97 ? -16.594 11.681 -31.044 1.00 50.41 97 GLU A C 1
ATOM 771 O O . GLU A 1 97 ? -16.666 12.922 -30.865 1.00 50.41 97 GLU A O 1
#

Radius of gyration: 14.11 Å; chains: 1; bounding box: 35×27×41 Å

Sequence (97 aa):
MENLSQEETEKIINKIVEYVRSKKIEGLVIFFLESIKPLSFIGGELISYYLPIFLPPTSNANLVIKVLQKRENLEIIIEKLKNKEGGAKGEAPKLSE

Foldseek 3Di:
DDDDDPVRLVVLLLLLLVLCVVVVCLVVLLVVLVVCLVVLVPDDDPCLVVCPSRDDPPDDSVSNSVSSSDSVSSVVSNVSSVDPPSDDDDDDPPPDD

pLDDT: mean 75.39, std 16.4, range [36.47, 93.88]